Protein AF-A0A101HXX1-F1 (afdb_monomer_lite)

Secondary structure (DSSP, 8-state):
--B-SSSS-PPPSSSPPPB--HHHHHHHHHHHHHH-HHHHHHHH--EEEE---SSS--EEEE---SGGGT-TTEEEEEEEEETTTEEEEEEEEEETTEEEEEEEEEES-HHHHHHHHHHHH--

Foldseek 3Di:
DFDDPDDPQADDPDDDGGDDDLVVVQVVVVCCVVPPVVVVVVFQDQWDWDDDDPVDHIDIDGDCQDCCVVQVQFRGDDWDDDPVWATWDFTWGDDDPDIDTDTDTNDPDPNVVCCVVVVVVVD

pLDDT: mean 95.12, std 3.61, range [82.44, 98.62]

Structure (mmCIF, N/CA/C/O backbone):
data_AF-A0A101HXX1-F1
#
_entry.id   AF-A0A101HXX1-F1
#
loop_
_atom_site.group_PDB
_atom_site.id
_atom_site.type_symbol
_atom_site.label_atom_id
_atom_site.label_alt_id
_atom_site.label_comp_id
_atom_site.label_asym_id
_atom_site.label_entity_id
_atom_site.label_seq_id
_atom_site.pdbx_PDB_ins_code
_atom_site.Cartn_x
_atom_site.Cartn_y
_atom_site.Cartn_z
_atom_site.occupancy
_atom_site.B_iso_or_equiv
_atom_site.auth_seq_id
_atom_site.auth_comp_id
_atom_site.auth_asym_id
_atom_site.auth_atom_id
_atom_site.pdbx_PDB_model_num
ATOM 1 N N . LYS A 1 1 ? -2.375 -1.971 -20.253 1.00 91.50 1 LYS A N 1
ATOM 2 C CA . LYS A 1 1 ? -1.007 -1.831 -19.686 1.00 91.50 1 LYS A CA 1
ATOM 3 C C . LYS A 1 1 ? -0.810 -2.716 -18.454 1.00 91.50 1 LYS A C 1
ATOM 5 O O . LYS A 1 1 ? 0.297 -3.179 -18.224 1.00 91.50 1 LYS A O 1
ATOM 10 N N . THR A 1 2 ? -1.880 -3.027 -17.729 1.00 97.81 2 THR A N 1
ATOM 11 C CA . THR A 1 2 ? -1.880 -3.999 -16.630 1.00 97.81 2 THR A CA 1
ATOM 12 C C . THR A 1 2 ? -1.999 -5.443 -17.121 1.00 97.81 2 THR A C 1
ATOM 14 O O . THR A 1 2 ? -2.773 -5.715 -18.039 1.00 97.81 2 THR A O 1
ATOM 17 N N . LYS A 1 3 ? -1.232 -6.364 -16.525 1.00 97.44 3 LYS A N 1
ATOM 18 C CA . LYS A 1 3 ? -1.379 -7.822 -16.671 1.00 97.44 3 LYS A CA 1
ATOM 19 C C . LYS A 1 3 ? -1.093 -8.484 -15.323 1.00 97.44 3 LYS A C 1
ATOM 21 O O . LYS A 1 3 ? -0.033 -8.248 -14.745 1.00 97.44 3 LYS A O 1
ATOM 26 N N . PHE A 1 4 ? -2.021 -9.309 -14.848 1.00 96.75 4 PHE A N 1
ATOM 27 C CA . PHE A 1 4 ? -1.866 -10.090 -13.623 1.00 96.75 4 PHE A CA 1
ATOM 28 C C . PHE A 1 4 ? -1.746 -11.572 -13.969 1.00 96.75 4 PHE A C 1
ATOM 30 O O . PHE A 1 4 ? -2.511 -12.090 -14.777 1.00 96.75 4 PHE A O 1
ATOM 37 N N . TYR A 1 5 ? -0.796 -12.235 -13.330 1.00 95.81 5 TYR A N 1
ATOM 38 C CA . TYR A 1 5 ? -0.503 -13.657 -13.447 1.00 95.81 5 TYR A CA 1
ATOM 39 C C . TYR A 1 5 ? -0.669 -14.384 -12.103 1.00 95.81 5 TYR A C 1
ATOM 41 O O . TYR A 1 5 ? -0.802 -15.602 -12.083 1.00 95.81 5 TYR A O 1
ATOM 49 N N . ASN A 1 6 ? -0.723 -13.651 -10.984 1.00 95.88 6 ASN A N 1
ATOM 50 C CA . ASN A 1 6 ? -1.117 -14.166 -9.671 1.00 95.88 6 ASN A CA 1
ATOM 51 C C . ASN A 1 6 ? -1.879 -13.100 -8.845 1.00 95.88 6 ASN A C 1
ATOM 53 O O . ASN A 1 6 ? -1.800 -11.911 -9.164 1.00 95.88 6 ASN A O 1
ATOM 57 N N . PRO A 1 7 ? -2.615 -13.485 -7.784 1.00 96.56 7 PRO A N 1
ATOM 58 C CA . PRO A 1 7 ? -3.462 -12.555 -7.031 1.00 96.56 7 PRO A CA 1
ATOM 59 C C . PRO A 1 7 ? -2.752 -11.819 -5.879 1.00 96.56 7 PRO A C 1
ATOM 61 O O . PRO A 1 7 ? -3.380 -10.999 -5.216 1.00 96.56 7 PRO A O 1
ATOM 64 N N . HIS A 1 8 ? -1.478 -12.111 -5.598 1.00 95.56 8 HIS A N 1
ATOM 65 C CA . HIS A 1 8 ? -0.776 -11.616 -4.400 1.00 95.56 8 HIS A CA 1
ATOM 66 C C . HIS A 1 8 ? 0.432 -10.718 -4.703 1.00 95.56 8 HIS A C 1
ATOM 68 O O . HIS A 1 8 ? 0.931 -10.053 -3.801 1.00 95.56 8 HIS A O 1
ATOM 74 N N . GLY A 1 9 ? 0.899 -10.672 -5.954 1.00 96.00 9 GLY A N 1
ATOM 75 C CA . GLY A 1 9 ? 2.018 -9.829 -6.375 1.00 96.00 9 GLY A CA 1
ATOM 76 C C . GLY A 1 9 ? 3.402 -10.358 -6.002 1.00 96.00 9 GLY A C 1
ATOM 77 O O . GLY A 1 9 ? 4.343 -9.578 -6.028 1.00 96.00 9 GLY A O 1
ATOM 78 N N . LEU A 1 10 ? 3.544 -11.650 -5.665 1.00 96.81 10 LEU A N 1
ATOM 79 C CA . LEU A 1 10 ? 4.886 -12.232 -5.502 1.00 96.81 10 LEU A CA 1
ATOM 80 C C . LEU A 1 10 ? 5.523 -12.423 -6.876 1.00 96.81 10 LEU A C 1
ATOM 82 O O . LEU A 1 10 ? 4.824 -12.729 -7.851 1.00 96.81 10 LEU A O 1
ATOM 86 N N . ASP A 1 11 ? 6.844 -12.296 -6.919 1.00 94.88 11 ASP A N 1
ATOM 87 C CA . ASP A 1 11 ? 7.621 -12.602 -8.107 1.00 94.88 11 ASP A CA 1
ATOM 88 C C . ASP A 1 11 ? 7.501 -14.080 -8.472 1.00 94.88 11 ASP A C 1
ATOM 90 O O . ASP A 1 11 ? 7.543 -14.965 -7.616 1.00 94.88 11 ASP A O 1
ATOM 94 N N . GLN A 1 12 ? 7.296 -14.344 -9.761 1.00 91.19 12 GLN A N 1
ATOM 95 C CA . GLN A 1 12 ? 7.232 -15.704 -10.273 1.00 91.19 12 GLN A CA 1
ATOM 96 C C . GLN A 1 12 ? 8.640 -16.191 -10.598 1.00 91.19 12 GLN A C 1
ATOM 98 O O . GLN A 1 12 ? 9.431 -15.444 -11.165 1.00 91.19 12 GLN A O 1
ATOM 103 N N . ASN A 1 13 ? 8.923 -17.465 -10.308 1.00 88.81 13 ASN A N 1
ATOM 104 C CA . ASN A 1 13 ? 10.200 -18.086 -10.682 1.00 88.81 13 ASN A CA 1
ATOM 105 C C . ASN A 1 13 ? 10.443 -18.012 -12.196 1.00 88.81 13 ASN A C 1
ATOM 107 O O . ASN A 1 13 ? 11.575 -17.841 -12.632 1.00 88.81 13 ASN A O 1
ATOM 111 N N . ASN A 1 14 ? 9.367 -18.127 -12.984 1.00 87.75 14 ASN A N 1
ATOM 112 C CA . ASN A 1 14 ? 9.391 -17.958 -14.428 1.00 87.75 14 ASN A CA 1
ATOM 113 C C . ASN A 1 14 ? 8.520 -16.747 -14.800 1.00 87.75 14 ASN A C 1
ATOM 115 O O . ASN A 1 14 ? 7.329 -16.749 -14.472 1.00 87.75 14 ASN A O 1
ATOM 119 N N . PRO A 1 15 ? 9.074 -15.730 -15.485 1.00 84.94 15 PRO A N 1
ATOM 120 C CA . PRO A 1 15 ? 8.302 -14.626 -16.039 1.00 84.94 15 PRO A CA 1
ATOM 121 C C . PRO A 1 15 ? 7.156 -15.118 -16.937 1.00 84.94 15 PRO A C 1
ATOM 123 O O . PRO A 1 15 ? 7.226 -16.221 -17.488 1.00 84.94 15 PRO A O 1
ATOM 126 N N . PRO A 1 16 ? 6.127 -14.287 -17.169 1.00 90.19 16 PRO A N 1
ATOM 127 C CA . PRO A 1 16 ? 6.025 -12.858 -16.826 1.00 90.19 16 PRO A CA 1
ATOM 128 C C . PRO A 1 16 ? 5.547 -12.564 -15.390 1.00 90.19 16 PRO A C 1
ATOM 130 O O . PRO A 1 16 ? 4.736 -13.294 -14.844 1.00 90.19 16 PRO A O 1
ATOM 133 N N . HIS A 1 17 ? 5.992 -11.459 -14.784 1.00 92.06 17 HIS A N 1
ATOM 134 C CA . HIS A 1 17 ? 5.518 -10.996 -13.466 1.00 92.06 17 HIS A CA 1
ATOM 135 C C . HIS A 1 17 ? 4.236 -10.168 -13.587 1.00 92.06 17 HIS A C 1
ATOM 137 O O . HIS A 1 17 ? 3.927 -9.636 -14.657 1.00 92.06 17 HIS A O 1
ATOM 143 N N . ASN A 1 18 ? 3.501 -10.017 -12.479 1.00 96.12 18 ASN A N 1
ATOM 144 C CA . ASN A 1 18 ? 2.436 -9.018 -12.400 1.00 96.12 18 ASN A C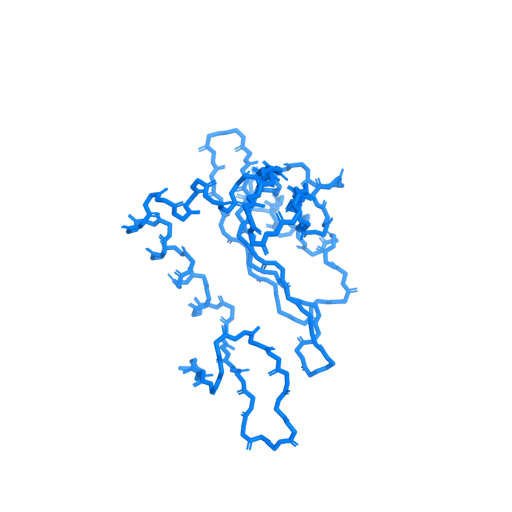A 1
ATOM 145 C C . ASN A 1 18 ? 2.998 -7.642 -12.771 1.00 96.12 18 ASN A C 1
ATOM 147 O O . ASN A 1 18 ? 4.037 -7.235 -12.263 1.00 96.12 18 ASN A O 1
ATOM 151 N N . GLN A 1 19 ? 2.291 -6.911 -13.626 1.00 96.06 19 GLN A N 1
ATOM 152 C CA . GLN A 1 19 ? 2.715 -5.590 -14.076 1.00 96.06 19 GLN A CA 1
ATOM 153 C C . GLN A 1 19 ? 1.523 -4.647 -14.191 1.00 96.06 19 GLN A C 1
ATOM 155 O O . GLN A 1 19 ? 0.416 -5.051 -14.555 1.00 96.06 19 GLN A O 1
ATOM 160 N N . SER A 1 20 ? 1.759 -3.372 -13.904 1.00 98.00 20 SER A N 1
ATOM 161 C CA . SER A 1 20 ? 0.790 -2.286 -14.047 1.00 98.00 20 SER A CA 1
ATOM 162 C C . SER A 1 20 ? 1.532 -0.959 -14.232 1.00 98.00 20 SER A C 1
ATOM 164 O O . SER A 1 20 ? 2.755 -0.936 -14.344 1.00 98.00 20 SER A O 1
ATOM 166 N N . THR A 1 21 ? 0.805 0.154 -14.271 1.00 98.56 21 THR A N 1
ATOM 167 C CA . THR A 1 21 ? 1.381 1.506 -14.228 1.00 98.56 21 THR A CA 1
ATOM 168 C C . THR A 1 21 ? 0.760 2.301 -13.088 1.00 98.56 21 THR A C 1
ATOM 170 O O . THR A 1 21 ? -0.310 1.939 -12.593 1.00 98.56 21 THR A O 1
ATOM 173 N N . ALA A 1 22 ? 1.398 3.408 -12.695 1.00 98.31 22 ALA A N 1
ATOM 174 C CA . ALA A 1 22 ? 0.864 4.285 -11.655 1.00 98.31 22 ALA A CA 1
ATOM 175 C C . ALA A 1 22 ? -0.562 4.764 -11.990 1.00 98.31 22 ALA A C 1
ATOM 177 O O . ALA A 1 22 ? -1.455 4.707 -11.151 1.00 98.31 22 ALA A O 1
ATOM 178 N N . TYR A 1 23 ? -0.794 5.132 -13.254 1.00 98.50 23 TYR A N 1
ATOM 179 C CA . TYR A 1 23 ? -2.096 5.574 -13.753 1.00 98.50 23 TYR A CA 1
ATOM 180 C C . TYR A 1 23 ? -3.180 4.484 -13.671 1.00 98.50 23 TYR A C 1
ATOM 182 O O . TYR A 1 23 ? -4.269 4.732 -13.163 1.00 98.50 23 TYR A O 1
ATOM 190 N N . GLU A 1 24 ? -2.886 3.260 -14.122 1.00 98.62 24 GLU A N 1
ATOM 191 C CA . GLU A 1 24 ? -3.853 2.149 -14.090 1.00 98.62 24 GLU A CA 1
ATOM 192 C C . GLU A 1 24 ? -4.186 1.735 -12.647 1.00 98.62 24 GLU A C 1
ATOM 194 O O . GLU A 1 24 ? -5.331 1.417 -12.333 1.00 98.62 24 GLU A O 1
ATOM 199 N N . LEU A 1 25 ? -3.201 1.781 -11.742 1.00 98.62 25 LEU A N 1
ATOM 200 C CA . LEU A 1 25 ? -3.424 1.521 -10.318 1.00 98.62 25 LEU A CA 1
ATOM 201 C C . LEU A 1 25 ? -4.243 2.628 -9.645 1.00 98.62 25 LEU A C 1
ATOM 203 O O . LEU A 1 25 ? -5.078 2.314 -8.801 1.00 98.62 25 LEU A O 1
ATOM 207 N N . ALA A 1 26 ? -4.056 3.894 -10.032 1.00 98.44 26 ALA A N 1
ATOM 208 C CA . ALA A 1 26 ? -4.884 4.997 -9.546 1.00 98.44 26 ALA A CA 1
ATOM 209 C C . ALA A 1 26 ? -6.349 4.828 -9.984 1.00 98.44 26 ALA A C 1
ATOM 211 O O . ALA A 1 26 ? -7.254 4.974 -9.162 1.00 98.44 26 ALA A O 1
ATOM 212 N N . ILE A 1 27 ? -6.586 4.439 -11.245 1.00 98.50 27 ILE A N 1
ATOM 213 C CA . ILE A 1 27 ? -7.929 4.104 -11.745 1.00 98.50 27 ILE A CA 1
ATOM 214 C C . ILE A 1 27 ? -8.526 2.940 -10.952 1.00 98.50 27 ILE A C 1
ATOM 216 O O . ILE A 1 27 ? -9.667 3.035 -10.501 1.00 98.50 27 ILE A O 1
ATOM 220 N N . LEU A 1 28 ? -7.766 1.857 -10.754 1.00 98.31 28 LEU A N 1
ATOM 221 C CA . LEU A 1 28 ? -8.228 0.686 -10.010 1.00 98.31 28 LEU A CA 1
ATOM 222 C C . LEU A 1 28 ? -8.596 1.041 -8.564 1.00 98.31 28 LEU A C 1
ATOM 224 O O . LEU A 1 28 ? -9.658 0.647 -8.091 1.00 98.31 28 LEU A O 1
ATOM 228 N N . ALA A 1 29 ? -7.741 1.797 -7.874 1.00 98.25 29 ALA A N 1
ATOM 229 C CA . ALA A 1 29 ? -7.974 2.217 -6.498 1.00 98.25 29 ALA A CA 1
ATOM 230 C C . ALA A 1 29 ? -9.193 3.135 -6.385 1.00 98.25 29 ALA A C 1
ATOM 232 O O . ALA A 1 29 ? -10.051 2.904 -5.534 1.00 98.25 29 ALA A O 1
ATOM 233 N N . LYS A 1 30 ? -9.321 4.117 -7.287 1.00 97.94 30 LYS A N 1
ATOM 234 C CA . LYS A 1 30 ? -10.497 4.987 -7.349 1.00 97.94 30 LYS A CA 1
ATOM 235 C C . LYS A 1 30 ? -11.773 4.181 -7.576 1.00 97.94 30 LYS A C 1
ATOM 237 O O . LYS A 1 30 ? -12.728 4.331 -6.825 1.00 97.94 30 LYS A O 1
ATOM 242 N N . TYR A 1 31 ? -11.776 3.291 -8.567 1.00 98.25 31 TYR A N 1
ATOM 243 C CA . TYR A 1 31 ? -12.928 2.436 -8.846 1.00 98.25 31 TYR A CA 1
ATOM 244 C C . TYR A 1 31 ? -13.295 1.568 -7.635 1.00 98.25 31 TYR A C 1
ATOM 246 O O . TYR A 1 31 ? -14.468 1.456 -7.288 1.00 98.25 31 TYR A O 1
ATOM 254 N N . ALA A 1 32 ? -12.297 0.976 -6.974 1.00 97.75 32 ALA A N 1
ATOM 255 C CA . ALA A 1 32 ? -12.497 0.141 -5.799 1.00 97.75 32 ALA A CA 1
ATOM 256 C C . ALA A 1 32 ? -13.148 0.915 -4.639 1.00 97.75 32 ALA A C 1
ATOM 258 O O . ALA A 1 32 ? -14.113 0.429 -4.050 1.00 97.75 32 ALA A O 1
ATOM 259 N N . LEU A 1 33 ? -12.660 2.122 -4.344 1.00 96.81 33 LEU A N 1
ATOM 260 C CA . LEU A 1 33 ? -13.219 2.978 -3.296 1.00 96.81 33 LEU A CA 1
ATOM 261 C C . LEU A 1 33 ? -14.626 3.480 -3.648 1.00 96.81 33 LEU A C 1
ATOM 263 O O . LEU A 1 33 ? -15.526 3.389 -2.819 1.00 96.81 33 LEU A O 1
ATOM 267 N N . ASP A 1 34 ? -14.840 3.927 -4.887 1.00 96.69 34 ASP A N 1
ATOM 268 C CA . ASP A 1 34 ? -16.124 4.481 -5.332 1.00 96.69 34 ASP A CA 1
ATOM 269 C C . ASP A 1 34 ? -17.240 3.420 -5.378 1.00 96.69 34 ASP A C 1
ATOM 271 O O . ASP A 1 34 ? -18.415 3.731 -5.175 1.00 96.69 34 ASP A O 1
ATOM 275 N N . LYS A 1 35 ? -16.906 2.167 -5.719 1.00 98.25 35 LYS A N 1
ATOM 276 C CA . LYS A 1 35 ? -17.901 1.103 -5.949 1.00 98.25 35 LYS A CA 1
ATOM 277 C C . LYS A 1 35 ? -18.105 0.170 -4.768 1.00 98.25 35 LYS A C 1
ATOM 279 O O . LYS A 1 35 ? -19.167 -0.443 -4.675 1.00 98.25 35 LYS A O 1
ATOM 284 N N . PHE A 1 36 ? -17.133 0.062 -3.868 1.00 97.81 36 PHE A N 1
ATOM 285 C CA . PHE A 1 36 ? -17.194 -0.879 -2.756 1.00 97.81 36 PHE A CA 1
ATOM 286 C C . PHE A 1 36 ? -16.923 -0.157 -1.430 1.00 97.81 36 PHE A C 1
ATOM 288 O O . PHE A 1 36 ? -15.796 -0.180 -0.939 1.00 97.81 36 PHE A O 1
ATOM 295 N N . PRO A 1 37 ? -17.959 0.401 -0.770 1.00 95.75 37 PRO A N 1
ATOM 296 C CA . PRO A 1 37 ? -17.805 1.104 0.512 1.00 95.75 37 PRO A CA 1
ATOM 297 C C . PRO A 1 37 ? -17.161 0.256 1.620 1.00 95.75 37 PRO A C 1
ATOM 299 O O . PRO A 1 37 ? -16.563 0.772 2.561 1.00 95.75 37 PRO A O 1
ATOM 302 N N . ILE A 1 38 ? -17.273 -1.072 1.523 1.00 97.44 38 ILE A N 1
ATOM 303 C CA . ILE A 1 38 ? -16.587 -1.994 2.431 1.00 97.44 38 ILE A CA 1
ATOM 304 C C . ILE A 1 38 ? -15.059 -1.925 2.289 1.00 97.44 38 ILE A C 1
ATOM 306 O O . ILE A 1 38 ? -14.361 -2.067 3.289 1.00 97.44 38 ILE A O 1
ATOM 310 N N . LEU A 1 39 ? -14.532 -1.668 1.087 1.00 96.62 39 LEU A N 1
ATOM 311 C CA . LEU A 1 39 ? -13.094 -1.541 0.866 1.00 96.62 39 LEU A CA 1
ATOM 312 C C . LEU A 1 39 ? -12.549 -0.284 1.531 1.00 96.62 39 LEU A C 1
ATOM 314 O O . LEU A 1 39 ? -11.534 -0.399 2.207 1.00 96.62 39 LEU A O 1
ATOM 318 N N . GLU A 1 40 ? -13.234 0.862 1.434 1.00 93.44 40 GLU A N 1
ATOM 319 C CA . GLU A 1 40 ? -12.830 2.081 2.153 1.00 93.44 40 GLU A CA 1
ATOM 320 C C . GLU A 1 40 ? -12.693 1.802 3.657 1.00 93.44 40 GLU A C 1
ATOM 322 O O . GLU A 1 40 ? -11.639 2.051 4.238 1.00 93.44 40 GLU A O 1
ATOM 327 N N . LYS A 1 41 ? -13.700 1.156 4.267 1.00 95.94 41 LYS A N 1
ATOM 328 C CA . LYS A 1 41 ? -13.661 0.760 5.686 1.00 95.94 41 LYS A CA 1
ATOM 329 C C . LYS A 1 41 ? -12.473 -0.148 6.008 1.00 95.94 41 LYS A C 1
ATOM 331 O O . LYS A 1 41 ? -11.782 0.073 7.002 1.00 95.94 41 LYS A O 1
ATOM 336 N N . ILE A 1 42 ? -12.227 -1.167 5.183 1.00 97.00 42 ILE A N 1
ATOM 337 C CA . ILE A 1 42 ? -11.120 -2.111 5.389 1.00 97.00 42 ILE A CA 1
ATOM 338 C C . ILE A 1 42 ? -9.777 -1.383 5.311 1.00 97.00 42 ILE A C 1
ATOM 340 O O . ILE A 1 42 ? -8.943 -1.545 6.201 1.00 97.00 42 ILE A O 1
ATOM 344 N N . VAL A 1 43 ? -9.559 -0.570 4.275 1.00 95.94 43 VAL A N 1
ATOM 345 C CA . VAL A 1 43 ? -8.234 -0.007 4.000 1.00 95.94 43 VAL A CA 1
ATOM 346 C C . VAL A 1 43 ? -7.807 1.067 5.000 1.00 95.94 43 VAL A C 1
ATOM 348 O O . VAL A 1 43 ? -6.603 1.234 5.198 1.00 95.94 43 VAL A O 1
ATOM 351 N N . VAL A 1 44 ? -8.758 1.752 5.649 1.00 94.75 44 VAL A N 1
ATOM 352 C CA . VAL A 1 44 ? -8.476 2.749 6.699 1.00 94.75 44 VAL A CA 1
ATOM 353 C C . VAL A 1 44 ? -8.448 2.157 8.110 1.00 94.75 44 VAL A C 1
ATOM 355 O O . VAL A 1 44 ? -8.056 2.837 9.062 1.00 94.75 44 VAL A O 1
ATOM 358 N N . THR A 1 45 ? -8.828 0.883 8.276 1.00 96.00 45 THR A N 1
ATOM 359 C CA . THR A 1 45 ? -8.847 0.225 9.588 1.00 96.00 45 THR A CA 1
ATOM 360 C C . THR A 1 45 ? -7.422 0.157 10.156 1.00 96.00 45 THR A C 1
ATOM 362 O O . THR A 1 45 ? -6.551 -0.468 9.547 1.00 96.00 45 THR A O 1
ATOM 365 N N . PRO A 1 46 ? -7.135 0.785 11.315 1.00 93.19 46 PRO A N 1
ATOM 366 C CA . PRO A 1 46 ? -5.788 0.802 11.877 1.00 93.19 46 PRO A CA 1
ATOM 367 C C . PRO A 1 46 ? -5.405 -0.528 12.518 1.00 93.19 46 PRO A C 1
ATOM 369 O O . PRO A 1 46 ? -4.267 -0.968 12.379 1.00 93.19 46 PRO A O 1
ATOM 372 N N . ASN A 1 47 ? -6.345 -1.162 13.218 1.00 95.56 47 ASN A N 1
ATOM 373 C CA . ASN A 1 47 ? -6.142 -2.431 13.896 1.00 95.56 47 ASN A CA 1
ATOM 374 C C . ASN A 1 47 ? -7.432 -3.244 13.849 1.00 95.56 47 ASN A C 1
ATOM 376 O O . ASN A 1 47 ? -8.522 -2.685 13.965 1.00 95.56 47 ASN A O 1
ATOM 380 N N . ILE A 1 48 ? -7.298 -4.560 13.744 1.00 97.31 48 ILE A N 1
ATOM 381 C CA . ILE A 1 48 ? -8.402 -5.504 13.896 1.00 97.31 48 ILE A CA 1
ATOM 382 C C . ILE A 1 48 ? -7.969 -6.637 14.817 1.00 97.31 48 ILE A C 1
ATOM 384 O O . ILE A 1 48 ? -6.820 -7.080 14.806 1.00 97.31 48 ILE A O 1
ATOM 388 N N . THR A 1 49 ? -8.907 -7.104 15.628 1.00 98.00 49 THR A N 1
ATOM 389 C CA . THR A 1 49 ? -8.738 -8.316 16.419 1.00 98.00 49 THR A CA 1
ATOM 390 C C . THR A 1 49 ? -9.624 -9.400 15.832 1.00 98.00 49 THR A C 1
ATOM 392 O O . THR A 1 49 ? -10.824 -9.202 15.675 1.00 98.00 49 THR A O 1
ATOM 395 N N . ILE A 1 50 ? -9.024 -10.540 15.510 1.00 97.19 50 ILE A N 1
ATOM 396 C CA . ILE A 1 50 ? -9.736 -11.765 15.160 1.00 97.19 50 ILE A CA 1
ATOM 397 C C . ILE A 1 50 ? -9.714 -12.631 16.414 1.00 97.19 50 ILE A C 1
ATOM 399 O O . ILE A 1 50 ? -8.649 -13.099 16.824 1.00 97.19 50 ILE A O 1
ATOM 403 N N . ASP A 1 51 ? -10.864 -12.805 17.058 1.00 97.88 51 ASP A N 1
ATOM 404 C CA . ASP A 1 51 ? -10.946 -13.583 18.292 1.00 97.88 51 ASP A CA 1
ATOM 405 C C . ASP A 1 51 ? -10.631 -15.065 18.070 1.00 97.88 51 ASP A C 1
ATOM 407 O O . ASP A 1 51 ? -10.671 -15.583 16.956 1.00 97.88 51 ASP A O 1
ATOM 411 N N . LYS A 1 52 ? -10.267 -15.763 19.149 1.00 97.75 52 LYS A N 1
ATOM 412 C CA . LYS A 1 52 ? -10.014 -17.207 19.104 1.00 97.75 52 LYS A CA 1
ATOM 413 C C . LYS A 1 52 ? -11.284 -17.937 18.654 1.00 97.75 52 LYS A C 1
ATOM 415 O O . LYS A 1 52 ? -12.363 -17.669 19.174 1.00 97.75 52 LYS A O 1
ATOM 420 N N . SER A 1 53 ? -11.126 -18.922 17.777 1.00 96.94 53 SER A N 1
ATOM 421 C CA . SER A 1 53 ? -12.172 -19.891 17.443 1.00 96.94 53 SER A CA 1
ATOM 422 C C . SER A 1 53 ? -11.695 -21.318 17.735 1.00 96.94 53 SER A C 1
ATOM 424 O O . SER A 1 53 ? -10.573 -21.527 18.204 1.00 96.94 53 SER A O 1
ATOM 426 N N . GLY A 1 54 ? -12.530 -22.323 17.458 1.00 97.44 54 GLY A N 1
ATOM 427 C CA . GLY A 1 54 ? -12.111 -23.728 17.536 1.00 97.44 54 GLY A CA 1
ATOM 428 C C . GLY A 1 54 ? -10.966 -24.081 16.575 1.00 97.44 54 GLY A C 1
ATOM 429 O O . GLY A 1 54 ? -10.214 -25.009 16.847 1.00 97.44 54 GLY A O 1
ATOM 430 N N . ASN A 1 55 ? -10.792 -23.307 15.497 1.00 97.19 55 ASN A N 1
ATOM 431 C CA . ASN A 1 55 ? -9.852 -23.612 14.413 1.00 97.19 55 ASN A CA 1
ATOM 432 C C . ASN A 1 55 ? -8.590 -22.744 14.430 1.00 97.19 55 ASN A C 1
ATOM 434 O O . ASN A 1 55 ? -7.653 -23.008 13.681 1.00 97.19 55 ASN A O 1
ATOM 438 N N . HIS A 1 56 ? -8.553 -21.685 15.241 1.00 97.25 56 HIS A N 1
ATOM 439 C CA . HIS A 1 56 ? -7.394 -20.804 15.306 1.00 97.25 56 HIS A CA 1
ATOM 440 C C . HIS A 1 56 ? -7.319 -20.020 16.615 1.00 97.25 56 HIS A C 1
ATOM 442 O O . HIS A 1 56 ? -8.314 -19.767 17.296 1.00 97.25 56 HIS A O 1
ATOM 448 N N .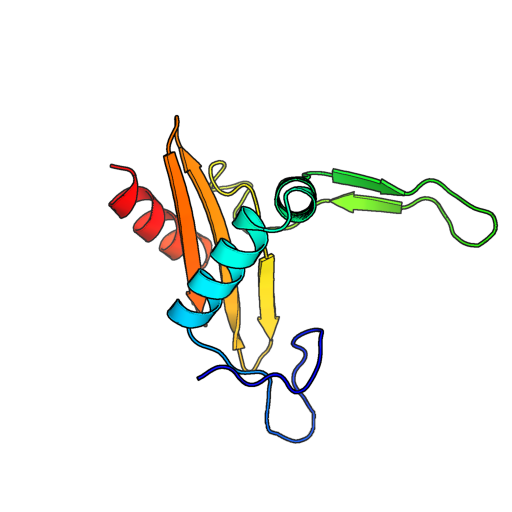 LYS A 1 57 ? -6.105 -19.577 16.951 1.00 97.81 57 LYS A N 1
ATOM 449 C CA . LYS A 1 57 ? -5.865 -18.669 18.076 1.00 97.81 57 LYS A CA 1
ATOM 450 C C . LYS A 1 57 ? -6.418 -17.267 17.798 1.00 97.81 57 LYS A C 1
ATOM 452 O O . LYS A 1 57 ? -6.814 -16.947 16.680 1.00 97.81 57 LYS A O 1
ATOM 457 N N . LYS A 1 58 ? -6.414 -16.425 18.831 1.00 98.00 58 LYS A N 1
ATOM 458 C CA . LYS A 1 58 ? -6.663 -14.989 18.689 1.00 98.00 58 LYS A CA 1
ATOM 459 C C . LYS A 1 58 ? -5.521 -14.338 17.900 1.00 98.00 58 LYS A C 1
ATOM 461 O O . LYS A 1 58 ? -4.355 -14.635 18.168 1.00 98.00 58 LYS A O 1
ATOM 466 N N . TYR A 1 59 ? -5.851 -13.437 16.980 1.00 98.00 59 TYR A N 1
ATOM 467 C CA . TYR A 1 59 ? -4.895 -12.609 16.248 1.00 98.00 59 TYR A CA 1
ATOM 468 C C . TYR A 1 59 ? -5.190 -11.133 16.479 1.00 98.00 59 TYR A C 1
ATOM 470 O O . TYR A 1 59 ? -6.329 -10.694 16.343 1.00 98.00 59 TYR A O 1
ATOM 478 N N . SER A 1 60 ? -4.145 -10.369 16.768 1.00 97.62 60 SER A N 1
ATOM 479 C CA . SER A 1 60 ? -4.187 -8.910 16.765 1.00 97.62 60 SER A CA 1
ATOM 480 C C . SER A 1 60 ? -3.389 -8.436 15.563 1.00 97.62 60 SER A C 1
ATOM 482 O O . SER A 1 60 ? -2.191 -8.702 15.475 1.00 97.62 60 SER A O 1
ATOM 484 N N . LEU A 1 61 ? -4.061 -7.786 14.621 1.00 96.25 61 LEU A N 1
ATOM 485 C CA . LEU A 1 61 ? -3.479 -7.334 13.366 1.00 96.25 61 LEU A CA 1
ATOM 486 C C . LEU A 1 61 ? -3.458 -5.811 13.350 1.00 96.25 61 LEU A C 1
ATOM 488 O O . LEU A 1 61 ? -4.456 -5.169 13.681 1.00 96.25 61 LEU A O 1
ATOM 492 N N . SER A 1 62 ? -2.331 -5.247 12.936 1.00 94.12 62 SER A N 1
ATOM 493 C CA . SER A 1 62 ? -2.168 -3.816 12.708 1.00 94.12 62 SER A CA 1
ATOM 494 C C . SER A 1 62 ? -1.923 -3.555 11.229 1.00 94.12 62 SER A C 1
ATOM 496 O O . SER A 1 62 ? -1.212 -4.297 10.547 1.00 94.12 62 SER A O 1
ATOM 498 N N . ASN A 1 63 ? -2.537 -2.495 10.716 1.00 92.56 63 ASN A N 1
ATOM 499 C CA . ASN A 1 63 ? -2.328 -2.065 9.347 1.00 92.56 63 ASN A CA 1
ATOM 500 C C . ASN A 1 63 ? -0.965 -1.373 9.238 1.00 92.56 63 ASN A C 1
ATOM 502 O O . ASN A 1 63 ? -0.745 -0.290 9.789 1.00 92.56 63 ASN A O 1
ATOM 506 N N . ASN A 1 64 ? -0.042 -2.021 8.531 1.00 90.31 64 ASN A N 1
ATOM 507 C CA . ASN A 1 64 ? 1.291 -1.502 8.286 1.00 90.31 64 ASN A CA 1
ATOM 508 C C . ASN A 1 64 ? 1.355 -0.863 6.897 1.00 90.31 64 ASN A C 1
ATOM 510 O O . ASN A 1 64 ? 1.628 -1.546 5.914 1.00 90.31 64 ASN A O 1
ATOM 514 N N . LEU A 1 65 ? 1.126 0.449 6.832 1.00 89.19 65 LEU A N 1
ATOM 515 C CA . LEU A 1 65 ? 1.243 1.226 5.595 1.00 89.19 65 LEU A CA 1
ATOM 516 C C . LEU A 1 65 ? 2.670 1.721 5.321 1.00 89.19 65 LEU A C 1
ATOM 518 O O . LEU A 1 65 ? 2.879 2.366 4.305 1.00 89.19 65 LEU A O 1
ATOM 522 N N . GLY A 1 66 ? 3.647 1.451 6.196 1.00 83.75 66 GLY A N 1
ATOM 523 C CA . GLY A 1 66 ? 4.995 2.017 6.103 1.00 83.75 66 GLY A CA 1
ATOM 524 C C . GLY A 1 66 ? 5.090 3.383 6.800 1.00 83.75 66 GLY A C 1
ATOM 525 O O . GLY A 1 66 ? 5.149 3.418 8.033 1.00 83.75 66 GLY A O 1
ATOM 526 N N . PRO A 1 67 ? 5.084 4.524 6.078 1.00 85.81 67 PRO A N 1
ATOM 527 C CA . PRO A 1 67 ? 5.380 5.834 6.655 1.00 85.81 67 PRO A CA 1
ATOM 528 C C . PRO A 1 67 ? 4.207 6.474 7.414 1.00 85.81 67 PRO A C 1
ATOM 530 O O . PRO A 1 67 ? 4.317 7.636 7.788 1.00 85.81 67 PRO A O 1
ATOM 533 N N . ARG A 1 68 ? 3.112 5.755 7.716 1.00 84.69 68 ARG A N 1
ATOM 534 C CA . ARG A 1 68 ? 1.939 6.310 8.431 1.00 84.69 68 ARG A CA 1
ATOM 535 C C . ARG A 1 68 ? 2.300 6.997 9.750 1.00 84.69 68 ARG A C 1
ATOM 537 O O . ARG A 1 68 ? 1.731 8.025 10.087 1.00 84.69 68 ARG A O 1
ATOM 544 N N . LYS A 1 69 ? 3.271 6.455 10.496 1.00 82.44 69 LYS A N 1
ATOM 545 C CA . LYS A 1 69 ? 3.745 7.077 11.748 1.00 82.44 69 LYS A CA 1
ATOM 546 C C . LYS A 1 69 ? 4.386 8.448 11.521 1.00 82.44 69 LYS A C 1
ATOM 548 O O . LYS A 1 69 ? 4.356 9.285 12.411 1.00 82.44 69 LYS A O 1
ATOM 553 N N . THR A 1 70 ? 5.002 8.646 10.360 1.00 85.19 70 THR A N 1
ATOM 554 C CA . THR A 1 70 ? 5.734 9.866 10.003 1.00 85.19 70 THR A CA 1
ATOM 555 C C . THR A 1 70 ? 4.966 10.787 9.060 1.00 85.19 70 THR A C 1
ATOM 557 O O . THR A 1 70 ? 5.397 11.916 8.868 1.00 85.19 70 THR A O 1
ATOM 560 N N . TYR A 1 71 ? 3.864 10.316 8.479 1.00 91.81 71 TYR A N 1
ATOM 561 C CA . TYR A 1 71 ? 2.950 11.088 7.646 1.00 91.81 71 TYR A CA 1
ATOM 562 C C . TYR A 1 71 ? 1.506 10.691 8.008 1.00 91.81 71 TYR A C 1
ATOM 564 O O . TYR A 1 71 ? 0.936 9.795 7.379 1.00 91.81 71 TYR A O 1
ATOM 572 N N . PRO A 1 72 ? 0.929 11.290 9.071 1.00 88.56 72 PRO A N 1
ATOM 573 C CA . PRO A 1 72 ? -0.366 10.880 9.625 1.00 88.56 72 PRO A CA 1
ATOM 574 C C . PRO A 1 72 ? -1.546 10.988 8.653 1.00 88.56 72 PRO A C 1
ATOM 576 O O . PRO A 1 72 ? -2.526 10.269 8.832 1.00 88.56 72 PRO A O 1
ATOM 579 N N . GLY A 1 73 ? -1.433 11.838 7.624 1.00 93.50 73 GLY A N 1
ATOM 580 C CA . GLY A 1 73 ? -2.426 11.961 6.556 1.00 93.50 73 GLY A CA 1
ATOM 581 C C . GLY A 1 73 ? -2.554 10.707 5.685 1.00 93.50 73 GLY A C 1
ATOM 582 O O . GLY A 1 73 ? -3.576 10.536 5.035 1.00 93.50 73 GLY A O 1
ATOM 583 N N . LEU A 1 74 ? -1.573 9.791 5.686 1.00 96.62 74 LEU A N 1
ATOM 584 C CA . LEU A 1 74 ? -1.694 8.498 5.003 1.00 96.62 74 LEU A CA 1
ATOM 585 C C . LEU A 1 74 ? -2.629 7.571 5.787 1.00 96.62 74 LEU A C 1
ATOM 587 O O . LEU A 1 74 ? -2.231 6.957 6.785 1.00 96.62 74 LEU A O 1
ATOM 591 N N . VAL A 1 75 ? -3.859 7.421 5.303 1.00 95.38 75 VAL A N 1
ATOM 592 C CA . VAL A 1 75 ? -4.899 6.660 6.004 1.00 95.38 75 VAL A CA 1
ATOM 593 C C . VAL A 1 75 ? -5.055 5.231 5.502 1.00 95.38 75 VAL A C 1
ATOM 595 O O . VAL A 1 75 ? -5.476 4.382 6.286 1.00 95.38 75 VAL A O 1
ATOM 598 N N . GLY A 1 76 ? -4.700 4.920 4.247 1.00 96.06 76 GLY A N 1
ATOM 599 C CA . GLY A 1 76 ? -4.994 3.588 3.717 1.00 96.06 76 GLY A CA 1
ATOM 600 C C . GLY A 1 76 ? -4.436 3.210 2.349 1.00 96.06 76 GLY A C 1
ATOM 601 O O . GLY A 1 76 ? -3.539 3.839 1.794 1.00 96.06 76 GLY A O 1
ATOM 602 N N . ILE A 1 77 ? -5.069 2.158 1.830 1.00 96.81 77 ILE A N 1
ATOM 603 C CA . ILE A 1 77 ? -4.855 1.383 0.601 1.00 96.81 77 ILE A CA 1
ATOM 604 C C . ILE A 1 77 ? -3.829 0.263 0.752 1.00 96.81 77 ILE A C 1
ATOM 606 O O . ILE A 1 77 ? -4.180 -0.759 1.346 1.00 96.81 77 ILE A O 1
ATOM 610 N N . LYS A 1 78 ? -2.623 0.347 0.175 1.00 96.62 78 LYS A N 1
ATOM 611 C CA . LYS A 1 78 ? -1.756 -0.839 0.127 1.00 96.62 78 LYS A CA 1
ATOM 612 C C . LYS A 1 78 ? -0.292 -0.539 -0.223 1.00 96.62 78 LYS A C 1
ATOM 614 O O . LYS A 1 78 ? -0.024 -0.074 -1.331 1.00 96.62 78 LYS A O 1
ATOM 619 N N . PRO A 1 79 ? 0.669 -0.917 0.644 1.00 96.62 79 PRO A N 1
ATOM 620 C CA . PRO A 1 79 ? 2.082 -0.990 0.276 1.00 96.62 79 PRO A CA 1
ATOM 621 C C . PRO A 1 79 ? 2.422 -2.320 -0.416 1.00 96.62 79 PRO A C 1
ATOM 623 O O . PRO A 1 79 ? 1.722 -3.322 -0.236 1.00 96.62 79 PRO A O 1
ATOM 626 N N . GLY A 1 80 ? 3.532 -2.367 -1.145 1.00 95.94 80 GLY A N 1
ATOM 627 C CA . GLY A 1 80 ? 4.077 -3.579 -1.755 1.00 95.94 80 GLY A CA 1
ATOM 628 C C . GLY A 1 80 ? 5.592 -3.495 -1.918 1.00 95.94 80 GLY A C 1
ATOM 629 O O . GLY A 1 80 ? 6.137 -2.407 -2.075 1.00 95.94 80 GLY A O 1
ATOM 630 N N . TYR A 1 81 ? 6.265 -4.639 -1.850 1.00 96.44 81 TYR A N 1
ATOM 631 C CA . TYR A 1 81 ? 7.698 -4.748 -2.101 1.00 96.44 81 TYR A CA 1
ATOM 632 C C . TYR A 1 81 ? 8.032 -6.150 -2.607 1.00 96.44 81 TYR A C 1
ATOM 634 O O . TYR A 1 81 ? 7.584 -7.135 -2.016 1.00 96.44 81 TYR A O 1
ATOM 642 N N . THR A 1 82 ? 8.834 -6.213 -3.664 1.00 96.38 82 THR A N 1
ATOM 643 C CA . THR A 1 82 ? 9.594 -7.392 -4.092 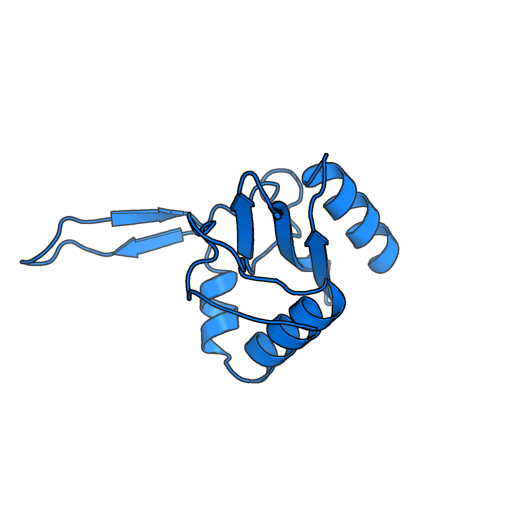1.00 96.38 82 THR A CA 1
ATOM 644 C C . THR A 1 82 ? 10.919 -6.924 -4.690 1.00 96.38 82 THR A C 1
ATOM 646 O O . THR A 1 82 ? 11.080 -5.731 -4.971 1.00 96.38 82 THR A O 1
ATOM 649 N N . ASP A 1 83 ? 11.848 -7.847 -4.928 1.00 94.31 83 ASP A N 1
ATOM 650 C CA . ASP A 1 83 ? 13.129 -7.518 -5.557 1.00 94.31 83 ASP A CA 1
ATOM 651 C C . ASP A 1 83 ? 12.939 -6.951 -6.974 1.00 94.31 83 ASP A C 1
ATOM 653 O O . ASP A 1 83 ? 13.636 -6.011 -7.355 1.00 94.31 83 ASP A O 1
ATOM 657 N N . ALA A 1 84 ? 11.966 -7.458 -7.744 1.00 93.50 84 ALA A N 1
ATOM 658 C CA . ALA A 1 84 ? 11.700 -6.953 -9.093 1.00 93.50 84 ALA A CA 1
ATOM 659 C C . ALA A 1 84 ? 10.898 -5.637 -9.116 1.00 93.50 84 ALA A C 1
ATOM 661 O O . ALA A 1 84 ? 11.077 -4.827 -10.027 1.00 93.50 84 ALA A O 1
ATOM 662 N N . ALA A 1 85 ? 9.994 -5.422 -8.153 1.00 96.19 85 ALA A N 1
ATOM 663 C CA . ALA A 1 85 ? 9.088 -4.270 -8.144 1.00 96.19 85 ALA A CA 1
ATOM 664 C C . ALA A 1 85 ? 9.634 -3.051 -7.376 1.00 96.19 85 ALA A C 1
ATOM 666 O O . ALA A 1 85 ? 9.167 -1.929 -7.592 1.00 96.19 85 ALA A O 1
ATOM 667 N N . GLY A 1 86 ? 10.585 -3.259 -6.460 1.00 97.00 86 GLY A N 1
ATOM 668 C CA . GLY A 1 86 ? 11.008 -2.243 -5.498 1.00 97.00 86 GLY A CA 1
ATOM 669 C C . GLY A 1 86 ? 9.878 -1.825 -4.550 1.00 97.00 86 GLY A C 1
ATOM 670 O O . GLY A 1 86 ? 8.828 -2.471 -4.470 1.00 97.00 86 GLY A O 1
ATOM 671 N N . TYR A 1 87 ? 10.071 -0.730 -3.806 1.00 96.75 87 TYR A N 1
ATOM 672 C CA . TYR A 1 87 ? 9.021 -0.221 -2.919 1.00 96.75 87 TYR A CA 1
ATOM 673 C C . TYR A 1 87 ? 7.902 0.435 -3.728 1.00 96.75 87 TYR A C 1
ATOM 675 O O . TYR A 1 87 ? 8.116 1.383 -4.483 1.00 96.75 87 TYR A O 1
ATOM 683 N N . CYS A 1 88 ? 6.689 -0.067 -3.537 1.00 97.75 88 CYS A N 1
ATOM 684 C CA . CYS A 1 88 ? 5.471 0.434 -4.150 1.00 97.75 88 CYS A CA 1
ATOM 685 C C . CYS A 1 88 ? 4.458 0.830 -3.071 1.00 97.75 88 CYS A C 1
ATOM 687 O O . CYS A 1 88 ? 4.363 0.197 -2.015 1.00 97.75 88 CYS A O 1
ATOM 689 N N . LEU A 1 89 ? 3.648 1.843 -3.355 1.00 97.75 89 LEU A N 1
ATOM 690 C CA . LEU A 1 89 ? 2.529 2.247 -2.511 1.00 97.75 89 LEU A CA 1
ATOM 691 C C . LEU A 1 89 ? 1.411 2.794 -3.387 1.00 97.75 89 LEU A C 1
ATOM 693 O O . LEU A 1 89 ? 1.632 3.702 -4.179 1.00 97.75 89 LEU A O 1
ATOM 697 N N . VAL A 1 90 ? 0.203 2.279 -3.194 1.00 98.25 90 VAL A N 1
ATOM 698 C CA . VAL A 1 90 ? -1.006 3.062 -3.447 1.00 98.25 90 VAL A CA 1
ATOM 699 C C . VAL A 1 90 ? -1.450 3.571 -2.084 1.00 98.25 90 VAL A C 1
ATOM 701 O O . VAL A 1 90 ? -1.624 2.766 -1.169 1.00 98.25 90 VAL A O 1
ATOM 704 N N . GLY A 1 91 ? -1.564 4.885 -1.936 1.00 97.19 91 GLY A N 1
ATOM 705 C CA . GLY A 1 91 ? -1.904 5.561 -0.692 1.00 97.19 91 GLY A CA 1
ATOM 706 C C . GLY A 1 91 ? -3.163 6.401 -0.851 1.00 97.19 91 GLY A C 1
ATOM 707 O O . GLY A 1 91 ? -3.287 7.141 -1.822 1.00 97.19 91 GLY A O 1
ATOM 708 N N . LEU A 1 92 ? -4.079 6.292 0.109 1.00 97.19 92 LEU A N 1
ATOM 709 C CA . LEU A 1 92 ? -5.127 7.290 0.325 1.00 97.19 92 LEU A CA 1
ATOM 710 C C . LEU A 1 92 ? -4.605 8.286 1.360 1.00 97.19 92 LEU A C 1
ATOM 712 O O . LEU A 1 92 ? -4.268 7.877 2.476 1.00 97.19 92 LEU A O 1
ATOM 716 N N . VAL A 1 93 ? -4.504 9.553 0.967 1.00 96.88 93 VAL A N 1
ATOM 717 C CA . VAL A 1 93 ? -4.055 10.648 1.826 1.00 96.88 93 VAL A CA 1
ATOM 718 C C . VAL A 1 93 ? -5.213 11.601 2.076 1.00 96.88 93 VAL A C 1
ATOM 720 O O . VAL A 1 93 ? -5.913 11.975 1.138 1.00 96.88 93 VAL A O 1
ATOM 723 N N . GLU A 1 94 ? -5.403 11.983 3.335 1.00 94.94 94 GLU A N 1
ATOM 724 C CA . GLU A 1 94 ? -6.447 12.908 3.772 1.00 94.94 94 GLU A CA 1
ATOM 725 C C . GLU A 1 94 ? -5.823 14.093 4.523 1.00 94.94 94 GLU A C 1
ATOM 727 O O . GLU A 1 94 ? -5.012 13.905 5.437 1.00 94.94 94 GLU A O 1
ATOM 732 N N . LYS A 1 95 ? -6.217 15.314 4.145 1.00 93.81 95 LYS A N 1
ATOM 733 C CA . LYS A 1 95 ? -5.878 16.565 4.840 1.00 93.81 95 LYS A CA 1
ATOM 734 C C . LYS A 1 95 ? -7.105 17.475 4.788 1.00 93.81 95 LYS A C 1
ATOM 736 O O . LYS A 1 95 ? -7.593 17.801 3.712 1.00 93.81 95 LYS A O 1
ATOM 741 N N . ASN A 1 96 ? -7.603 17.890 5.953 1.00 89.81 96 ASN A N 1
ATOM 742 C CA . ASN A 1 96 ? -8.870 18.621 6.087 1.00 89.81 96 ASN A CA 1
ATOM 743 C C . ASN A 1 96 ? -10.044 17.854 5.439 1.00 89.81 96 ASN A C 1
ATOM 745 O O . ASN A 1 96 ? -10.289 16.707 5.804 1.00 89.81 96 ASN A O 1
ATOM 749 N N . GLU A 1 97 ? -10.767 18.478 4.506 1.00 89.81 97 GLU A N 1
ATOM 750 C CA . GLU A 1 97 ? -11.889 17.871 3.774 1.00 89.81 97 GLU A CA 1
ATOM 751 C C . GLU A 1 97 ? -11.460 17.236 2.438 1.00 89.81 97 GLU A C 1
ATOM 753 O O . GLU A 1 97 ? -12.286 16.662 1.728 1.00 89.81 97 GLU A O 1
ATOM 758 N N . GLU A 1 98 ? -10.171 17.304 2.093 1.00 93.94 98 GLU A N 1
ATOM 759 C CA . GLU A 1 98 ? -9.647 16.803 0.826 1.00 93.94 98 GLU A CA 1
ATOM 760 C C . GLU A 1 98 ? -9.040 15.405 0.964 1.00 93.94 98 GLU A C 1
ATOM 762 O O . GLU A 1 98 ? -8.323 15.091 1.922 1.00 93.94 98 GLU A O 1
ATOM 767 N N . LYS A 1 99 ? -9.315 14.562 -0.039 1.00 94.06 99 LYS A N 1
ATOM 768 C CA . LYS A 1 99 ? -8.739 13.222 -0.178 1.00 94.06 99 LYS A CA 1
ATOM 769 C C . LYS A 1 99 ? -8.071 13.077 -1.538 1.00 94.06 99 LYS A C 1
ATOM 771 O O . LYS A 1 99 ? -8.709 13.311 -2.565 1.00 94.06 99 LYS A O 1
ATOM 776 N N . ILE A 1 100 ? -6.832 12.597 -1.553 1.00 96.50 100 ILE A N 1
ATOM 777 C CA . ILE A 1 100 ? -6.099 12.291 -2.786 1.00 96.50 100 ILE A CA 1
ATOM 778 C C . ILE A 1 100 ? -5.596 10.848 -2.794 1.00 96.50 100 ILE A C 1
ATOM 780 O O . ILE A 1 100 ? -5.321 10.244 -1.754 1.00 96.50 100 ILE A O 1
ATOM 784 N N . LEU A 1 101 ? -5.461 10.292 -3.999 1.00 97.81 101 LEU A N 1
ATOM 785 C CA . LEU A 1 101 ? -4.777 9.025 -4.231 1.00 97.81 101 LEU A CA 1
ATOM 786 C C . LEU A 1 101 ? -3.363 9.296 -4.732 1.00 97.81 101 LEU A C 1
ATOM 788 O O . LEU A 1 101 ? -3.174 9.962 -5.748 1.00 97.81 101 LEU A O 1
ATOM 792 N N . VAL A 1 102 ? -2.382 8.712 -4.054 1.00 97.75 102 VAL A N 1
ATOM 793 C CA . VAL A 1 102 ? -0.968 8.777 -4.424 1.00 97.75 102 VAL A CA 1
ATOM 794 C C . VAL A 1 102 ? -0.498 7.388 -4.834 1.00 97.75 102 VAL A C 1
ATOM 796 O O . VAL A 1 102 ? -0.726 6.417 -4.115 1.00 97.75 102 VAL A O 1
ATOM 799 N N . VAL A 1 103 ? 0.162 7.277 -5.990 1.00 98.44 103 VAL A N 1
ATOM 800 C CA . VAL A 1 103 ? 0.745 6.013 -6.460 1.00 98.44 103 VAL A CA 1
ATOM 801 C C . VAL A 1 103 ? 2.241 6.176 -6.683 1.00 98.44 103 VAL A C 1
ATOM 803 O O . VAL A 1 103 ? 2.666 6.935 -7.548 1.00 98.44 103 VAL A O 1
ATOM 806 N N . LEU A 1 104 ? 3.026 5.416 -5.926 1.00 98.12 104 LEU A N 1
ATOM 807 C CA . LEU A 1 104 ? 4.480 5.342 -6.013 1.00 98.12 104 LEU A CA 1
ATOM 808 C C . LEU A 1 104 ? 4.871 3.936 -6.471 1.00 98.12 104 LEU A C 1
ATOM 810 O O . LEU A 1 104 ? 4.395 2.946 -5.911 1.00 98.12 104 LEU A O 1
ATOM 814 N N . LEU A 1 105 ? 5.736 3.845 -7.480 1.00 98.12 105 LEU A N 1
ATOM 815 C CA . LEU A 1 105 ? 6.286 2.588 -7.991 1.00 98.12 105 LEU A CA 1
ATOM 816 C C . LEU A 1 105 ? 7.809 2.673 -7.981 1.00 98.12 105 LEU A C 1
ATOM 818 O O . LEU A 1 105 ? 8.357 3.661 -8.465 1.00 98.12 105 LEU A O 1
ATOM 822 N N . ASN A 1 106 ? 8.468 1.640 -7.455 1.00 97.62 106 ASN A N 1
ATOM 823 C CA . ASN A 1 106 ? 9.924 1.551 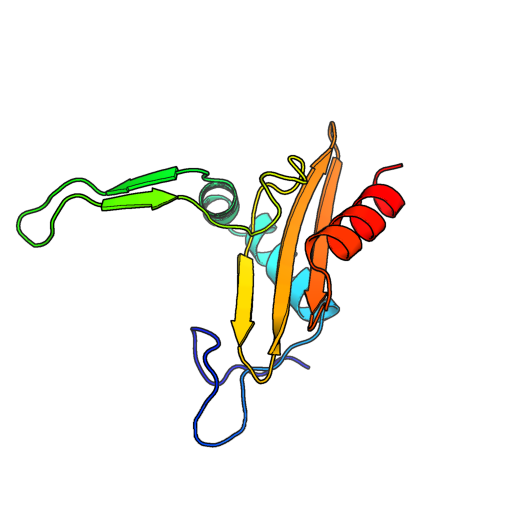-7.332 1.00 97.62 106 ASN A CA 1
ATOM 824 C C . ASN A 1 106 ? 10.583 2.814 -6.726 1.00 97.62 106 ASN A C 1
ATOM 826 O O . ASN A 1 106 ? 11.587 3.316 -7.229 1.00 97.62 106 ASN A O 1
ATOM 830 N N . THR A 1 107 ? 9.994 3.361 -5.658 1.00 96.44 107 THR A N 1
ATOM 831 C CA . THR A 1 107 ? 10.581 4.499 -4.928 1.00 96.44 107 THR A CA 1
ATOM 832 C C . THR A 1 107 ? 11.785 4.053 -4.097 1.00 96.44 107 THR A C 1
ATOM 834 O O . THR A 1 107 ? 11.768 3.000 -3.457 1.00 96.44 107 THR A O 1
ATOM 837 N N . SER A 1 108 ? 12.832 4.878 -4.066 1.00 95.69 108 SER A N 1
ATOM 838 C CA . SER A 1 108 ? 13.984 4.693 -3.177 1.00 95.69 108 SER A CA 1
ATOM 839 C C . SER A 1 108 ? 13.766 5.307 -1.790 1.00 95.69 108 SER A C 1
ATOM 841 O O . SER A 1 108 ? 14.472 4.953 -0.845 1.00 95.69 108 SER A O 1
ATOM 843 N N . ASN A 1 109 ? 12.787 6.207 -1.638 1.00 95.00 109 ASN A N 1
ATOM 844 C CA . ASN A 1 109 ? 12.472 6.869 -0.377 1.00 95.00 109 ASN A CA 1
ATOM 845 C C . ASN A 1 109 ? 10.964 7.096 -0.233 1.00 95.00 109 ASN A C 1
ATOM 847 O O . ASN A 1 109 ? 10.443 8.189 -0.450 1.00 95.00 109 ASN A O 1
ATOM 851 N N . LEU A 1 110 ? 10.278 6.046 0.222 1.00 92.81 110 LEU A N 1
ATOM 852 C CA . LEU A 1 110 ? 8.824 6.027 0.351 1.00 92.81 110 LEU A CA 1
ATOM 853 C C . LEU A 1 110 ? 8.266 7.178 1.198 1.00 92.81 110 LEU A C 1
ATOM 855 O O . LEU A 1 110 ? 7.200 7.699 0.891 1.00 92.81 110 LEU A O 1
ATOM 859 N N . LYS A 1 111 ? 8.968 7.572 2.269 1.00 93.94 111 LYS A N 1
ATOM 860 C CA . LYS A 1 111 ? 8.529 8.675 3.131 1.00 93.94 111 LYS A CA 1
ATOM 861 C C . LYS A 1 111 ? 8.623 10.007 2.391 1.00 93.94 111 LYS A C 1
ATOM 863 O O . LYS A 1 111 ? 7.646 10.742 2.375 1.00 93.94 111 LYS A O 1
ATOM 868 N N . LYS A 1 112 ? 9.791 10.313 1.821 1.00 96.06 112 LYS A N 1
ATOM 869 C CA . LYS A 1 112 ? 10.038 11.599 1.165 1.00 96.06 112 LYS A CA 1
ATOM 870 C C . LYS A 1 112 ? 9.120 11.787 -0.040 1.00 96.06 112 LYS A C 1
ATOM 872 O O . LYS A 1 112 ? 8.441 12.798 -0.110 1.00 96.06 112 LYS A O 1
ATOM 877 N N . ASP A 1 113 ? 9.043 10.795 -0.924 1.00 96.62 113 ASP A N 1
ATOM 878 C CA . ASP A 1 113 ? 8.265 10.918 -2.161 1.00 96.62 113 ASP A CA 1
ATOM 879 C C . ASP A 1 113 ? 6.760 11.021 -1.882 1.00 96.62 113 ASP A C 1
ATOM 881 O O . ASP A 1 113 ? 6.052 11.760 -2.563 1.00 96.62 113 ASP A O 1
ATOM 885 N N . LEU A 1 114 ? 6.265 10.315 -0.855 1.00 96.56 114 LEU A N 1
ATOM 886 C CA . LEU A 1 114 ? 4.882 10.461 -0.406 1.00 96.56 114 LEU A CA 1
ATOM 887 C C . LEU A 1 114 ? 4.617 11.869 0.128 1.00 96.56 114 LEU A C 1
ATOM 889 O O . LEU A 1 114 ? 3.606 12.455 -0.243 1.00 96.56 114 LEU A O 1
ATOM 893 N N . THR A 1 115 ? 5.490 12.387 0.997 1.00 95.50 115 THR A N 1
ATOM 894 C CA . THR A 1 115 ? 5.339 13.725 1.582 1.00 95.50 115 THR A CA 1
ATOM 895 C C . THR A 1 115 ? 5.379 14.798 0.502 1.00 95.50 115 THR A C 1
ATOM 897 O O . THR A 1 115 ? 4.414 15.540 0.375 1.00 95.50 115 THR A O 1
ATOM 900 N N . ASP A 1 116 ? 6.415 14.810 -0.338 1.00 95.94 116 ASP A N 1
ATOM 901 C CA . ASP A 1 116 ? 6.594 15.832 -1.372 1.00 95.94 116 ASP A CA 1
ATOM 902 C C . ASP A 1 116 ? 5.410 15.872 -2.349 1.00 95.94 116 ASP A C 1
ATOM 904 O O . ASP A 1 116 ? 4.899 16.944 -2.666 1.00 95.94 116 ASP A O 1
ATOM 908 N N . LEU A 1 117 ? 4.953 14.706 -2.824 1.00 95.62 117 LEU A N 1
ATOM 909 C CA . LEU A 1 117 ? 3.847 14.643 -3.776 1.00 95.62 117 LEU A CA 1
ATOM 910 C C . LEU A 1 117 ? 2.511 15.004 -3.121 1.00 95.62 117 LEU A C 1
ATOM 912 O O . LEU A 1 117 ? 1.692 15.665 -3.749 1.00 95.62 117 LEU A O 1
ATOM 916 N N . SER A 1 118 ? 2.276 14.562 -1.886 1.00 95.88 118 SER A N 1
ATOM 917 C CA . SER A 1 118 ? 1.015 14.848 -1.197 1.00 95.88 118 SER A CA 1
ATOM 918 C C . SER A 1 118 ? 0.905 16.320 -0.821 1.00 95.88 118 SER A C 1
ATOM 920 O O . SER A 1 118 ? -0.140 16.921 -1.047 1.00 95.88 118 SER A O 1
ATOM 922 N N . ASP A 1 119 ? 1.982 16.907 -0.298 1.00 93.94 119 ASP A N 1
ATOM 923 C CA . ASP A 1 119 ? 1.998 18.307 0.116 1.00 93.94 119 ASP A CA 1
ATOM 924 C C . ASP A 1 119 ? 1.895 19.232 -1.105 1.00 93.94 119 AS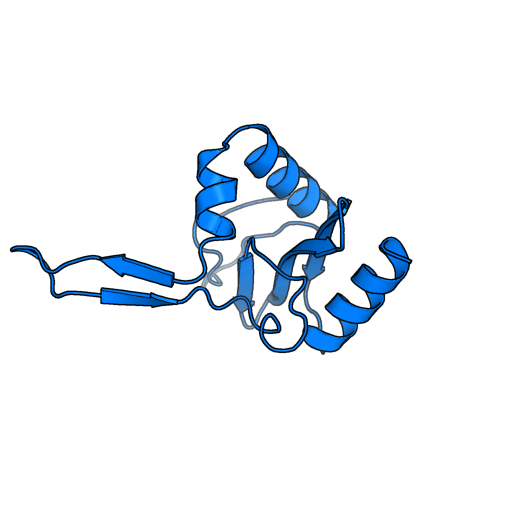P A C 1
ATOM 926 O O . ASP A 1 119 ? 1.103 20.162 -1.070 1.00 93.94 119 ASP A O 1
ATOM 930 N N . TYR A 1 120 ? 2.549 18.906 -2.230 1.00 94.62 120 TYR A N 1
ATOM 931 C CA . TYR A 1 120 ? 2.393 19.657 -3.486 1.00 94.62 120 TYR A CA 1
ATOM 932 C C . TYR A 1 120 ? 0.937 19.760 -3.977 1.00 94.62 120 TYR A C 1
ATOM 934 O O . TYR A 1 120 ? 0.574 20.748 -4.606 1.00 94.62 120 TYR A O 1
ATOM 942 N N . TRP A 1 121 ? 0.113 18.732 -3.744 1.00 92.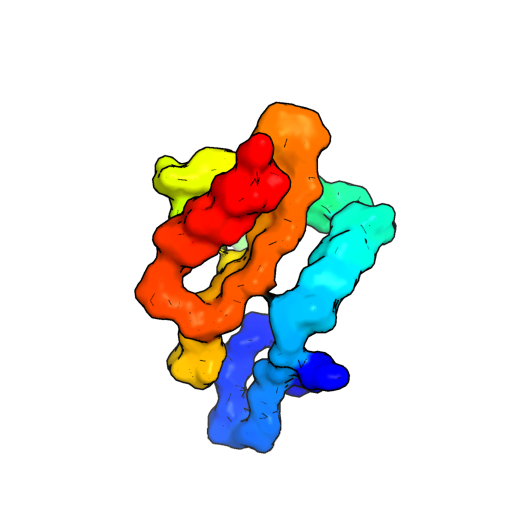94 121 TRP A N 1
ATOM 943 C CA . TRP A 1 121 ? -1.282 18.706 -4.202 1.00 92.94 121 TRP A CA 1
ATOM 944 C C . TRP A 1 121 ? -2.288 19.249 -3.182 1.00 92.94 121 TRP A C 1
ATOM 946 O O . TRP A 1 121 ? -3.404 19.569 -3.577 1.00 92.94 121 TRP A O 1
ATOM 956 N N . LEU A 1 122 ? -1.926 19.296 -1.898 1.00 91.31 122 LEU A N 1
ATOM 957 C CA . LEU A 1 122 ? -2.810 19.662 -0.782 1.00 91.31 122 LEU A CA 1
ATOM 958 C C . LEU A 1 122 ? -2.422 21.007 -0.129 1.00 91.31 122 LEU A C 1
ATOM 960 O O . LEU A 1 122 ? -2.814 21.284 1.015 1.00 91.31 122 LEU A O 1
ATOM 964 N N . GLU A 1 123 ? -1.575 21.787 -0.795 1.00 83.00 123 GLU A N 1
ATOM 965 C CA . GLU A 1 123 ? -1.231 23.187 -0.502 1.00 83.00 123 GLU A CA 1
ATOM 966 C C . GLU A 1 123 ? -1.831 24.107 -1.568 1.00 83.00 123 GLU A C 1
ATOM 968 O O . GLU A 1 123 ? -2.346 25.176 -1.166 1.00 83.00 123 GLU A O 1
#

Radius of gyration: 15.9 Å; chains: 1; bounding box: 32×47×39 Å

Sequence (123 aa):
KTKFYNPHGLDQNNPPHNQSTAYELAILAKYALDKFPILEKIVVTPNITIDKSGNHKKYSLSNNLGPRKTYPGLVGIKPGYTDAAGYCLVGLVEKNEEKILVVLLNTSNLKKDLTDLSDYWLE